Protein AF-A0A959K709-F1 (afdb_monomer_lite)

Sequence (80 aa):
MTKESVTKNKGSLRIAARSSSDRLHIVPTNKGWSVKREGAIRATRIYKTKSEALSGAIAFHDHSAIVIHAKDGSIEQWPK

Foldseek 3Di:
DDPDDPPDPPVVVLVVPQDQDQAWEFEQDPQATFIDGGSDPDGPDHDNYPV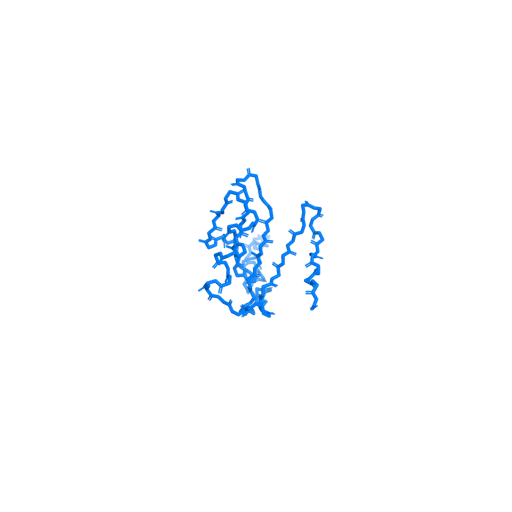VNLVVVVVVDDPVRYWYADPVRDTDDDDD

pLDDT: mean 78.58, std 17.95, range [38.03, 96.38]

Secondary structure (DSSP, 8-state):
-----S-SSHHHHHHHT----S-EEEEEETTEEEEEETT-SS-SEEESSHHHHHHHHHHHS-GGGEEEE-TTS-EE----

Radius of gyration: 16.68 Å; chains: 1; bounding box: 25×59×34 Å

Structure (mmCIF, N/CA/C/O backbone):
data_AF-A0A959K709-F1
#
_entry.id   AF-A0A959K709-F1
#
loop_
_atom_site.group_PDB
_atom_site.id
_atom_site.type_symbol
_atom_site.label_atom_id
_atom_site.label_alt_id
_atom_site.label_comp_id
_atom_site.label_asym_id
_atom_site.label_entity_id
_atom_site.label_seq_id
_atom_site.pdbx_PDB_ins_code
_atom_site.Cartn_x
_atom_site.Cartn_y
_atom_site.Cartn_z
_atom_site.occupancy
_atom_site.B_iso_or_equiv
_atom_site.auth_seq_id
_atom_site.auth_comp_id
_atom_site.auth_asym_id
_atom_site.auth_atom_id
_atom_site.pdbx_PDB_model_num
ATOM 1 N N . MET A 1 1 ? -11.826 -45.425 -24.203 1.00 38.03 1 MET A N 1
ATOM 2 C CA . MET A 1 1 ? -10.482 -44.805 -24.161 1.00 38.03 1 MET A CA 1
ATOM 3 C C . MET A 1 1 ? -10.602 -43.476 -23.434 1.00 38.03 1 MET A C 1
ATOM 5 O O . MET A 1 1 ? -11.433 -42.652 -23.798 1.00 38.03 1 MET A O 1
ATOM 9 N N . THR A 1 2 ? -9.890 -43.364 -22.321 1.00 42.75 2 THR A N 1
ATOM 10 C CA . THR A 1 2 ? -10.030 -42.375 -21.247 1.00 42.75 2 THR A CA 1
ATOM 11 C C . THR A 1 2 ? -9.535 -40.986 -21.659 1.00 42.75 2 THR A C 1
ATOM 13 O O . THR A 1 2 ? -8.386 -40.819 -22.054 1.00 42.75 2 THR A O 1
ATOM 16 N N . LYS A 1 3 ? -10.385 -39.960 -21.528 1.00 45.09 3 LYS A N 1
ATOM 17 C CA . LYS A 1 3 ? -9.959 -38.551 -21.569 1.00 45.09 3 LYS A CA 1
ATOM 18 C C . LYS A 1 3 ? -9.595 -38.096 -20.156 1.00 45.09 3 LYS A C 1
ATOM 20 O O . LYS A 1 3 ? -10.279 -37.272 -19.559 1.00 45.09 3 LYS A O 1
ATOM 25 N N . GLU A 1 4 ? -8.541 -38.685 -19.604 1.00 49.59 4 GLU A N 1
ATOM 26 C CA . GLU A 1 4 ? -7.889 -38.149 -18.412 1.00 49.59 4 GLU A CA 1
ATOM 27 C C . GLU A 1 4 ? -6.893 -37.054 -18.815 1.00 49.59 4 GLU A C 1
ATOM 29 O O . GLU A 1 4 ? -6.210 -37.170 -19.830 1.00 49.59 4 GLU A O 1
ATOM 34 N N . SER A 1 5 ? -6.756 -36.041 -17.953 1.00 44.31 5 SER A N 1
ATOM 35 C CA . SER A 1 5 ? -5.633 -35.082 -17.893 1.00 44.31 5 SER A CA 1
ATOM 36 C C . SER A 1 5 ? -5.792 -33.716 -18.584 1.00 44.31 5 SER A C 1
ATOM 38 O O . SER A 1 5 ? -4.942 -33.311 -19.367 1.00 44.31 5 SER A O 1
ATOM 40 N N . VAL A 1 6 ? -6.793 -32.914 -18.192 1.00 49.81 6 VAL A N 1
ATOM 41 C CA . VAL A 1 6 ? -6.779 -31.443 -18.431 1.00 49.81 6 VAL A CA 1
ATOM 42 C C . VAL A 1 6 ? -6.275 -30.648 -17.203 1.00 49.81 6 VAL A C 1
ATOM 44 O O . VAL A 1 6 ? -6.051 -29.440 -17.263 1.00 49.81 6 VAL A O 1
ATOM 47 N N . THR A 1 7 ? -5.990 -31.301 -16.073 1.00 49.56 7 THR A N 1
ATOM 48 C CA . THR A 1 7 ? -5.778 -30.610 -14.782 1.00 49.56 7 THR A CA 1
ATOM 49 C C . THR A 1 7 ? -4.313 -30.492 -14.337 1.00 49.56 7 THR A C 1
ATOM 51 O O . THR A 1 7 ? -4.047 -30.506 -13.140 1.00 49.56 7 THR A O 1
ATOM 54 N N . LYS A 1 8 ? -3.328 -30.385 -15.244 1.00 48.94 8 LYS A N 1
ATOM 55 C CA . LYS A 1 8 ? -1.899 -30.344 -14.835 1.00 48.94 8 LYS A CA 1
ATOM 56 C C . LYS A 1 8 ? -1.129 -29.039 -15.049 1.00 48.94 8 LYS A C 1
ATOM 58 O O . LYS A 1 8 ? -0.009 -28.959 -14.566 1.00 48.94 8 LYS A O 1
ATOM 63 N N . ASN A 1 9 ? -1.694 -27.989 -15.657 1.00 50.75 9 ASN A N 1
ATOM 64 C CA . ASN A 1 9 ? -0.864 -26.832 -16.052 1.00 50.75 9 ASN A CA 1
ATOM 65 C C . ASN A 1 9 ? -1.260 -25.448 -15.504 1.00 50.75 9 ASN A C 1
ATOM 67 O O . ASN A 1 9 ? -0.637 -24.447 -15.844 1.00 50.75 9 ASN A O 1
ATOM 71 N N . LYS A 1 10 ? -2.252 -25.349 -14.607 1.00 51.56 10 LYS A N 1
ATOM 72 C CA . LYS A 1 10 ? -2.613 -24.043 -14.012 1.00 51.56 10 LYS A CA 1
ATOM 73 C C . LYS A 1 10 ? -1.599 -23.546 -12.972 1.00 51.56 10 LYS A C 1
ATOM 75 O O . LYS A 1 10 ? -1.519 -22.347 -12.735 1.00 51.56 10 LYS A O 1
ATOM 80 N N . GLY A 1 11 ? -0.830 -24.440 -12.344 1.00 52.88 11 GLY A N 1
ATOM 81 C CA . GLY A 1 11 ? 0.181 -24.074 -11.342 1.00 52.88 11 GLY A CA 1
ATOM 82 C C . GLY A 1 11 ? 1.452 -23.475 -11.953 1.00 52.88 11 GLY A C 1
ATOM 83 O O . GLY A 1 11 ? 1.930 -22.452 -11.475 1.00 52.88 11 GLY A O 1
ATOM 84 N N . SER A 1 12 ? 1.944 -24.072 -13.043 1.00 55.34 12 SER A N 1
ATOM 85 C CA . SER A 1 12 ? 3.190 -23.678 -13.721 1.00 55.34 12 SER A CA 1
ATOM 86 C C . SER A 1 12 ? 3.100 -22.280 -14.346 1.00 55.34 12 SER A C 1
ATOM 88 O O . SER A 1 12 ? 3.963 -21.433 -14.121 1.00 55.34 12 SER A O 1
ATOM 90 N N . LEU A 1 13 ? 1.979 -21.974 -15.013 1.00 57.06 13 LEU A N 1
ATOM 91 C CA . LEU A 1 13 ? 1.740 -20.652 -15.605 1.00 57.06 13 LEU A CA 1
ATOM 92 C C . LEU A 1 13 ? 1.670 -19.531 -14.550 1.00 57.06 13 LEU A C 1
ATOM 94 O O . LEU A 1 13 ? 2.139 -18.426 -14.799 1.00 57.06 13 LEU A O 1
ATOM 98 N N . ARG A 1 14 ? 1.143 -19.810 -13.346 1.00 56.03 14 ARG A N 1
ATOM 99 C CA . ARG A 1 14 ? 1.076 -18.829 -12.239 1.00 56.03 14 ARG A CA 1
ATOM 100 C C . ARG A 1 14 ? 2.441 -18.515 -11.630 1.00 56.03 14 ARG A C 1
ATOM 102 O O . ARG A 1 14 ? 2.601 -17.455 -11.032 1.00 56.03 14 ARG A O 1
ATOM 109 N N . ILE A 1 15 ? 3.391 -19.443 -11.732 1.00 58.59 15 ILE A N 1
ATOM 110 C CA . ILE A 1 15 ? 4.764 -19.252 -11.254 1.00 58.59 15 ILE A CA 1
ATOM 111 C C . ILE A 1 15 ? 5.577 -18.496 -12.310 1.00 58.59 15 ILE A C 1
ATOM 113 O O . ILE A 1 15 ? 6.265 -17.547 -11.958 1.00 58.59 15 ILE A O 1
ATOM 117 N N . ALA A 1 16 ? 5.434 -18.844 -13.592 1.00 56.06 16 ALA A N 1
ATOM 118 C CA . ALA A 1 16 ? 6.127 -18.161 -14.686 1.00 56.06 16 ALA A CA 1
ATOM 119 C C . ALA A 1 16 ? 5.638 -16.714 -14.914 1.00 56.06 16 ALA A C 1
ATOM 121 O O . ALA A 1 16 ? 6.433 -15.849 -15.261 1.00 56.06 16 ALA A O 1
ATOM 122 N N . ALA A 1 17 ? 4.354 -16.420 -14.670 1.00 56.41 17 ALA A N 1
ATOM 123 C CA . ALA A 1 17 ? 3.797 -15.063 -14.763 1.00 56.41 17 ALA A CA 1
ATOM 124 C C . ALA A 1 17 ? 4.132 -14.160 -13.557 1.00 56.41 17 ALA A C 1
ATOM 126 O O . ALA A 1 17 ? 3.715 -13.003 -13.508 1.00 56.41 17 ALA A O 1
ATOM 127 N N . ARG A 1 18 ? 4.838 -14.682 -12.547 1.00 59.09 18 ARG A N 1
ATOM 128 C CA . ARG A 1 18 ? 5.209 -13.937 -11.344 1.00 59.09 18 ARG A CA 1
ATOM 129 C C . ARG A 1 18 ? 6.443 -13.095 -11.664 1.00 59.09 18 ARG A C 1
ATOM 131 O O . ARG A 1 18 ? 7.562 -13.576 -11.530 1.00 59.09 18 ARG A O 1
ATOM 138 N N . SER A 1 19 ? 6.250 -11.853 -12.114 1.00 58.84 19 SER A N 1
ATOM 139 C CA . SER A 1 19 ? 7.372 -10.923 -12.249 1.00 58.84 19 SER A CA 1
ATOM 140 C C . SER A 1 19 ? 7.992 -10.710 -10.864 1.00 58.84 19 SER A C 1
ATOM 142 O O . SER A 1 19 ? 7.332 -10.284 -9.919 1.00 58.84 19 SER A O 1
ATOM 144 N N . SER A 1 20 ? 9.260 -11.080 -10.712 1.00 57.91 20 SER A N 1
ATOM 145 C CA . SER A 1 20 ? 9.998 -10.964 -9.452 1.00 57.91 20 SER A CA 1
ATOM 146 C C . SER A 1 20 ? 10.732 -9.628 -9.372 1.00 57.91 20 SER A C 1
ATOM 148 O O . SER A 1 20 ? 11.912 -9.596 -9.034 1.00 57.91 20 SER A O 1
ATOM 150 N N . SER A 1 21 ? 10.078 -8.527 -9.754 1.00 68.12 21 SER A N 1
ATOM 151 C CA . SER A 1 21 ? 10.701 -7.220 -9.537 1.00 68.12 21 SER A CA 1
ATOM 152 C C . SER A 1 21 ? 10.750 -6.942 -8.034 1.00 68.12 21 SER A C 1
ATOM 154 O O . SER A 1 21 ? 9.812 -7.293 -7.317 1.00 68.12 21 SER A O 1
ATOM 156 N N . ASP A 1 22 ? 11.800 -6.278 -7.556 1.00 79.94 22 ASP A N 1
ATOM 157 C CA . ASP A 1 22 ? 11.943 -5.885 -6.145 1.00 79.94 22 ASP A CA 1
ATOM 158 C C . ASP A 1 22 ? 10.972 -4.760 -5.729 1.00 79.94 22 ASP A C 1
ATOM 160 O O . ASP A 1 22 ? 11.183 -4.042 -4.757 1.00 79.94 22 ASP A O 1
ATOM 164 N N . ARG A 1 23 ? 9.864 -4.584 -6.457 1.00 89.31 23 ARG A N 1
ATOM 165 C CA . ARG A 1 23 ? 8.849 -3.588 -6.133 1.00 89.31 23 ARG A CA 1
ATOM 166 C C . ARG A 1 23 ? 7.972 -4.042 -4.977 1.00 89.31 23 ARG A C 1
ATOM 168 O O . ARG A 1 23 ? 7.556 -5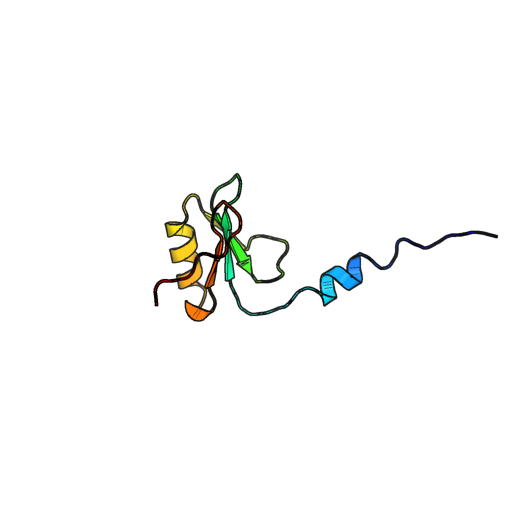.202 -4.888 1.00 89.31 23 ARG A O 1
ATOM 175 N N . LEU A 1 24 ? 7.631 -3.094 -4.113 1.00 91.94 24 LEU A N 1
ATOM 176 C CA . LEU A 1 24 ? 6.656 -3.261 -3.047 1.00 91.94 24 LEU A CA 1
ATOM 177 C C . LEU A 1 24 ? 5.331 -2.624 -3.436 1.00 91.94 24 LEU A C 1
ATOM 179 O O . LEU A 1 24 ? 5.275 -1.480 -3.861 1.00 91.94 24 LEU A O 1
ATOM 183 N N . HIS A 1 25 ? 4.252 -3.367 -3.241 1.00 92.88 25 HIS A N 1
ATOM 184 C CA . HIS A 1 25 ? 2.892 -2.947 -3.527 1.00 92.88 25 HIS A CA 1
ATOM 185 C C . HIS A 1 25 ? 2.165 -2.720 -2.215 1.00 92.88 25 HIS A C 1
ATOM 187 O O . HIS A 1 25 ? 2.045 -3.637 -1.397 1.00 92.88 25 HIS A O 1
ATOM 193 N N . ILE A 1 26 ? 1.654 -1.508 -2.050 1.00 94.69 26 ILE A N 1
ATOM 194 C CA . ILE A 1 26 ? 0.787 -1.108 -0.952 1.00 94.69 26 ILE A CA 1
ATOM 195 C C . ILE A 1 26 ? -0.647 -1.134 -1.480 1.00 94.69 26 ILE A C 1
ATOM 197 O O . ILE A 1 26 ? -1.018 -0.300 -2.300 1.00 94.69 26 ILE A O 1
ATOM 201 N N . VAL A 1 27 ? -1.440 -2.117 -1.051 1.00 94.38 27 VAL A N 1
ATOM 202 C CA . VAL A 1 27 ? -2.788 -2.376 -1.585 1.00 94.38 27 VAL A CA 1
ATOM 203 C C . VAL A 1 27 ? -3.825 -2.333 -0.462 1.00 94.38 27 VAL A C 1
ATOM 205 O O . VAL A 1 27 ? -3.623 -3.005 0.560 1.00 94.38 27 VAL A O 1
ATOM 208 N N . PRO A 1 28 ? -4.936 -1.590 -0.620 1.00 94.56 28 PRO A N 1
ATOM 209 C CA . PRO A 1 28 ? -6.012 -1.570 0.358 1.00 94.56 28 PRO A CA 1
ATOM 210 C C . PRO A 1 28 ? -6.734 -2.922 0.409 1.00 94.56 28 PRO A C 1
ATOM 212 O O . PRO A 1 28 ? -6.929 -3.601 -0.595 1.00 94.56 28 PRO A O 1
ATOM 215 N N . THR A 1 29 ? -7.124 -3.326 1.612 1.00 93.06 29 THR A N 1
ATOM 216 C CA . THR A 1 29 ? -7.802 -4.592 1.911 1.00 93.06 29 THR A CA 1
ATOM 217 C C . THR A 1 29 ? -8.855 -4.381 2.996 1.00 93.06 29 THR A C 1
ATOM 219 O O . THR A 1 29 ? -8.854 -3.372 3.699 1.00 93.06 29 THR A O 1
ATOM 222 N N . ASN A 1 30 ? -9.692 -5.392 3.229 1.00 91.06 30 ASN A N 1
ATOM 223 C CA . ASN A 1 30 ? -10.713 -5.357 4.283 1.00 91.06 30 ASN A CA 1
ATOM 224 C C . ASN A 1 30 ? -10.130 -5.225 5.704 1.00 91.06 30 ASN A C 1
ATOM 226 O O . ASN A 1 30 ? -10.849 -4.867 6.628 1.00 91.06 30 ASN A O 1
ATOM 230 N N . LYS A 1 31 ? -8.840 -5.536 5.896 1.00 91.12 31 LYS A N 1
ATOM 231 C CA . LYS A 1 31 ? -8.149 -5.480 7.198 1.00 91.12 31 LYS A CA 1
ATOM 232 C C . LYS A 1 31 ? -7.247 -4.248 7.352 1.00 91.12 31 LYS A C 1
ATOM 234 O O . LYS A 1 31 ? -6.519 -4.161 8.335 1.00 91.12 31 LYS A O 1
ATOM 239 N N . GLY A 1 32 ? -7.271 -3.327 6.385 1.00 94.56 32 GLY A N 1
ATOM 240 C CA . GLY A 1 32 ? -6.367 -2.180 6.309 1.00 94.56 32 GLY A CA 1
ATOM 241 C C . GLY A 1 32 ? -5.486 -2.243 5.063 1.00 94.56 32 GLY A C 1
ATOM 242 O O . GLY A 1 32 ? -5.954 -2.600 3.985 1.00 94.56 32 GLY A O 1
ATOM 243 N N . TRP A 1 33 ? -4.207 -1.916 5.188 1.00 96.38 33 TRP A N 1
ATOM 244 C CA . TRP A 1 33 ? -3.280 -1.752 4.070 1.00 96.38 33 TRP A CA 1
ATOM 245 C C . TRP A 1 33 ? -2.237 -2.859 4.042 1.00 96.38 33 TRP A C 1
ATOM 247 O O . TRP A 1 33 ? -1.449 -3.019 4.972 1.00 96.38 33 TRP A O 1
ATOM 257 N N . SER A 1 34 ? -2.242 -3.641 2.966 1.00 95.94 34 SER A N 1
ATOM 258 C CA . SER A 1 34 ? -1.300 -4.740 2.772 1.00 95.94 34 SER A CA 1
ATOM 259 C C . SER A 1 34 ? -0.054 -4.271 2.035 1.00 95.94 34 SER A C 1
ATOM 261 O O . SER A 1 34 ? -0.159 -3.588 1.023 1.00 95.94 34 SER A O 1
ATOM 263 N N . VAL A 1 35 ? 1.116 -4.675 2.526 1.00 94.69 35 VAL A N 1
ATOM 264 C CA . VAL A 1 35 ? 2.400 -4.513 1.839 1.00 94.69 35 VAL A CA 1
ATOM 265 C C . VAL A 1 35 ? 2.826 -5.880 1.329 1.00 94.69 35 VAL A C 1
ATOM 267 O O . VAL A 1 35 ? 2.953 -6.823 2.116 1.00 94.69 35 VAL A O 1
ATOM 270 N N . LYS A 1 36 ? 3.037 -6.014 0.022 1.00 92.25 36 LYS A N 1
ATOM 271 C CA . LYS A 1 36 ? 3.469 -7.265 -0.618 1.00 92.25 36 LYS A CA 1
ATOM 272 C C . LYS A 1 36 ? 4.522 -6.992 -1.684 1.00 92.25 36 LYS A C 1
ATOM 274 O O . LYS A 1 36 ? 4.529 -5.917 -2.265 1.00 92.25 36 LYS A O 1
ATOM 279 N N . ARG A 1 37 ? 5.383 -7.967 -1.968 1.00 90.62 37 ARG A N 1
ATOM 280 C CA . ARG A 1 37 ? 6.266 -7.892 -3.142 1.00 90.62 37 ARG A CA 1
ATOM 281 C C . ARG A 1 37 ? 5.467 -8.063 -4.433 1.00 90.62 37 ARG A C 1
ATOM 283 O O . ARG A 1 37 ? 4.427 -8.728 -4.424 1.00 90.62 37 ARG A O 1
ATOM 290 N N . GLU A 1 38 ? 5.956 -7.482 -5.521 1.00 87.50 38 GLU A N 1
ATOM 291 C CA . GLU A 1 38 ? 5.429 -7.720 -6.866 1.00 87.50 38 GLU A CA 1
ATOM 292 C C . GLU A 1 38 ? 5.335 -9.231 -7.138 1.00 87.50 38 GLU A C 1
ATOM 294 O O . GLU A 1 38 ? 6.165 -10.031 -6.692 1.00 87.50 38 GLU A O 1
ATOM 299 N N . GLY A 1 39 ? 4.231 -9.647 -7.759 1.00 83.56 39 GLY A N 1
ATOM 300 C CA . GLY A 1 39 ? 3.924 -11.060 -7.993 1.00 83.56 39 GLY A CA 1
ATOM 301 C C . GLY A 1 39 ? 3.674 -11.920 -6.735 1.00 83.56 39 GLY A C 1
ATOM 302 O O . GLY A 1 39 ? 3.236 -13.068 -6.851 1.00 83.56 39 GLY A O 1
ATOM 303 N N . ALA A 1 40 ? 3.895 -11.428 -5.513 1.00 85.62 40 ALA A N 1
ATOM 304 C CA . ALA A 1 40 ? 3.640 -12.215 -4.312 1.00 85.62 40 ALA A CA 1
ATOM 305 C C . ALA A 1 40 ? 2.132 -12.432 -4.097 1.00 85.62 40 ALA A C 1
ATOM 307 O O . ALA A 1 40 ? 1.317 -11.510 -4.155 1.00 85.62 40 ALA A O 1
ATOM 308 N N . I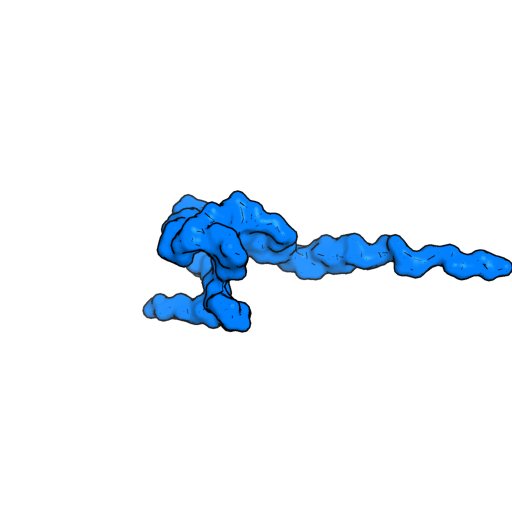LE A 1 41 ? 1.762 -13.679 -3.792 1.00 85.06 41 ILE A N 1
ATOM 309 C CA . ILE A 1 41 ? 0.374 -14.048 -3.468 1.00 85.06 41 ILE A CA 1
ATOM 310 C C . ILE A 1 41 ? 0.004 -13.575 -2.055 1.00 85.06 41 ILE A C 1
ATOM 312 O O . ILE A 1 41 ? -1.144 -13.235 -1.786 1.00 85.06 41 ILE A O 1
ATOM 316 N N . ARG A 1 42 ? 0.976 -13.568 -1.137 1.00 87.62 42 ARG A N 1
ATOM 317 C CA . ARG A 1 42 ? 0.770 -13.263 0.282 1.00 87.62 42 ARG A CA 1
ATOM 318 C C . ARG A 1 42 ? 1.310 -11.875 0.605 1.00 87.62 42 ARG A C 1
ATOM 320 O O . ARG A 1 42 ? 2.352 -11.482 0.084 1.00 87.62 42 ARG A O 1
ATOM 327 N N . ALA A 1 43 ? 0.613 -11.173 1.493 1.00 91.94 43 ALA A N 1
ATOM 328 C CA . ALA A 1 43 ? 1.122 -9.949 2.093 1.00 91.94 43 ALA A CA 1
ATOM 329 C C . ALA A 1 43 ? 2.298 -10.265 3.023 1.00 91.94 43 ALA A C 1
ATOM 331 O O . ALA A 1 43 ? 2.246 -11.230 3.787 1.00 91.94 43 ALA A O 1
ATOM 332 N N . THR A 1 44 ? 3.334 -9.433 2.965 1.00 91.31 44 THR A N 1
ATOM 333 C CA . THR A 1 44 ? 4.448 -9.444 3.916 1.00 91.31 44 THR A CA 1
ATOM 334 C C . THR A 1 44 ? 3.980 -8.897 5.261 1.00 91.31 44 THR A C 1
ATOM 336 O O . THR A 1 44 ? 4.266 -9.483 6.301 1.00 91.31 44 THR A O 1
ATOM 339 N N . ARG A 1 45 ? 3.227 -7.788 5.239 1.00 93.31 45 ARG A N 1
ATOM 340 C CA . ARG A 1 45 ? 2.631 -7.151 6.423 1.00 93.31 45 ARG A CA 1
ATOM 341 C C . ARG A 1 45 ? 1.289 -6.512 6.094 1.00 93.31 45 ARG A C 1
ATOM 343 O O . ARG A 1 45 ?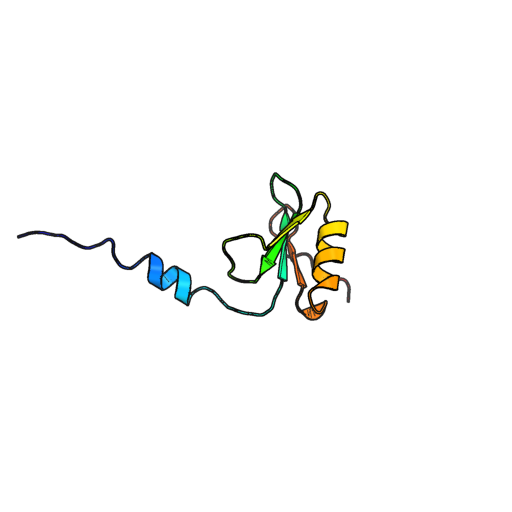 1.004 -6.210 4.936 1.00 93.31 45 ARG A O 1
ATOM 350 N N . ILE A 1 46 ? 0.475 -6.314 7.127 1.00 95.75 46 ILE A N 1
ATOM 351 C CA . ILE A 1 46 ? -0.790 -5.581 7.062 1.00 95.75 46 ILE A CA 1
ATOM 352 C C . ILE A 1 46 ? -0.762 -4.518 8.156 1.00 95.75 46 ILE A C 1
ATOM 354 O O . ILE A 1 46 ? -0.455 -4.824 9.306 1.00 95.75 46 ILE A O 1
ATOM 358 N N . TYR A 1 47 ? -1.090 -3.290 7.781 1.00 96.19 47 TYR A N 1
ATOM 359 C CA . TYR A 1 47 ? -1.162 -2.129 8.658 1.00 96.19 47 TYR A CA 1
ATOM 360 C C . TYR A 1 47 ? -2.594 -1.616 8.731 1.00 96.19 47 TYR A C 1
ATOM 362 O O . TYR A 1 47 ? -3.398 -1.893 7.839 1.00 96.19 47 TYR A O 1
ATOM 370 N N . LYS A 1 48 ? -2.936 -0.853 9.773 1.00 96.06 48 LYS A N 1
ATOM 371 C CA . LYS A 1 48 ? -4.290 -0.296 9.893 1.00 96.06 48 LYS A CA 1
ATOM 372 C C . LYS A 1 48 ? -4.475 0.863 8.922 1.00 96.06 48 LYS A C 1
ATOM 374 O O . LYS A 1 48 ? -5.527 0.978 8.295 1.00 96.06 48 LYS A O 1
ATOM 379 N N . THR A 1 49 ? -3.444 1.690 8.758 1.00 95.06 49 THR A N 1
ATOM 380 C CA . THR A 1 49 ? -3.500 2.892 7.919 1.00 95.06 49 THR A CA 1
ATOM 381 C C . THR A 1 49 ? -2.517 2.849 6.748 1.00 95.06 49 THR A C 1
ATOM 383 O O . THR A 1 49 ? -1.530 2.113 6.752 1.00 95.06 49 THR A O 1
ATOM 386 N N . LYS A 1 50 ? -2.787 3.678 5.733 1.00 92.69 50 LYS A N 1
ATOM 387 C CA . LYS A 1 50 ? -1.911 3.855 4.568 1.00 92.69 50 LYS A CA 1
ATOM 388 C C . LYS A 1 50 ? -0.547 4.414 4.969 1.00 92.69 50 LYS A C 1
ATOM 390 O O . LYS A 1 50 ? 0.470 3.958 4.464 1.00 92.69 50 LYS A O 1
ATOM 395 N N . SER A 1 51 ? -0.547 5.388 5.880 1.00 93.00 51 SER A N 1
ATOM 396 C CA . SER A 1 51 ? 0.666 6.059 6.359 1.00 93.00 51 SER A CA 1
ATOM 397 C C . SER A 1 51 ? 1.609 5.075 7.056 1.00 93.00 51 SER A C 1
ATOM 399 O O . SER A 1 51 ? 2.796 5.029 6.749 1.00 93.00 51 SER A O 1
ATOM 401 N N . GLU A 1 52 ? 1.068 4.202 7.910 1.00 94.88 52 GLU A N 1
ATOM 402 C CA . GLU A 1 52 ? 1.840 3.129 8.548 1.00 94.88 52 GLU A CA 1
ATOM 403 C C . GLU A 1 52 ? 2.409 2.138 7.525 1.00 94.88 52 GLU A C 1
ATOM 405 O O . GLU A 1 52 ? 3.568 1.742 7.632 1.00 94.88 52 GLU A O 1
ATOM 410 N N . ALA A 1 53 ? 1.615 1.753 6.518 1.00 94.38 53 ALA A N 1
ATOM 411 C CA . ALA A 1 53 ? 2.080 0.865 5.455 1.00 94.38 53 ALA A CA 1
ATOM 412 C C . ALA A 1 53 ? 3.205 1.489 4.629 1.00 94.38 53 ALA A C 1
ATOM 414 O O . ALA A 1 53 ? 4.166 0.800 4.292 1.00 94.38 53 ALA A O 1
ATOM 415 N N . LEU A 1 54 ? 3.097 2.784 4.334 1.00 92.06 54 LEU A N 1
ATOM 416 C CA . LEU A 1 54 ? 4.103 3.538 3.600 1.00 92.06 54 LEU A CA 1
ATOM 417 C C . LEU A 1 54 ? 5.393 3.679 4.405 1.00 92.06 54 LEU A C 1
ATOM 419 O O . LEU A 1 54 ? 6.453 3.323 3.905 1.00 92.06 54 LEU A O 1
ATOM 423 N N . SER A 1 55 ? 5.296 4.122 5.658 1.00 93.00 55 SER A N 1
ATOM 424 C CA . SER A 1 55 ? 6.441 4.219 6.569 1.00 93.00 55 SER A CA 1
ATOM 425 C C . SER A 1 55 ? 7.135 2.864 6.733 1.00 93.00 55 SER A C 1
ATOM 427 O O . SER A 1 55 ? 8.354 2.758 6.610 1.00 93.00 55 SER A O 1
ATOM 429 N N . GLY A 1 56 ? 6.346 1.797 6.896 1.00 91.94 56 GLY A N 1
ATOM 430 C CA . GLY A 1 56 ? 6.851 0.433 6.910 1.00 91.94 56 GLY A CA 1
ATOM 431 C C . GLY A 1 56 ? 7.592 0.075 5.624 1.00 91.94 56 GLY A C 1
ATOM 432 O O . GLY A 1 56 ? 8.722 -0.384 5.695 1.00 91.94 56 GLY A O 1
ATOM 433 N N . ALA A 1 57 ? 6.987 0.292 4.455 1.00 91.56 57 ALA A N 1
ATOM 434 C CA . ALA A 1 57 ? 7.596 -0.043 3.169 1.00 91.56 57 ALA A CA 1
ATOM 435 C C . ALA A 1 57 ? 8.906 0.723 2.915 1.00 91.56 57 ALA A C 1
ATOM 437 O O . ALA A 1 57 ? 9.878 0.105 2.494 1.00 91.56 57 ALA A O 1
ATOM 438 N N . ILE A 1 58 ? 8.946 2.017 3.242 1.00 91.25 58 ILE A N 1
ATOM 439 C CA . ILE A 1 58 ? 10.139 2.873 3.149 1.00 91.25 58 ILE A CA 1
ATOM 440 C C . ILE A 1 58 ? 11.272 2.363 4.050 1.00 91.25 58 ILE A C 1
ATOM 442 O O . ILE A 1 58 ? 12.432 2.372 3.656 1.00 91.25 58 ILE A O 1
ATOM 446 N N . ALA A 1 59 ? 10.950 1.864 5.246 1.00 89.81 59 ALA A N 1
ATOM 447 C CA . ALA A 1 59 ? 11.953 1.296 6.143 1.00 89.81 59 ALA A CA 1
ATOM 448 C C . ALA A 1 59 ? 12.563 -0.025 5.627 1.00 89.81 59 ALA A C 1
ATOM 450 O O . ALA A 1 59 ? 13.628 -0.423 6.095 1.00 89.81 59 ALA A O 1
ATOM 451 N N . PHE A 1 60 ? 11.896 -0.720 4.696 1.00 82.25 60 PHE A N 1
ATOM 452 C CA . PHE A 1 60 ? 12.371 -1.986 4.122 1.00 82.25 60 PHE A CA 1
ATOM 453 C C . PHE A 1 60 ? 12.941 -1.857 2.707 1.00 82.25 60 PHE A C 1
ATOM 455 O O . PHE A 1 60 ? 13.621 -2.786 2.273 1.00 82.25 60 PHE A O 1
ATOM 462 N N . HIS A 1 61 ? 12.629 -0.786 1.971 1.00 84.50 61 HIS A N 1
ATOM 463 C CA . HIS A 1 61 ? 12.949 -0.672 0.548 1.00 84.50 61 HIS A CA 1
ATOM 464 C C . HIS A 1 61 ? 13.067 0.776 0.073 1.00 84.50 61 HIS A C 1
ATOM 466 O O . HIS A 1 61 ? 12.410 1.676 0.595 1.00 84.50 61 HIS A O 1
ATOM 472 N N . ASP A 1 62 ? 13.832 0.969 -1.001 1.00 82.62 62 ASP A N 1
ATOM 473 C CA . ASP A 1 62 ? 13.924 2.249 -1.699 1.00 82.62 62 ASP A CA 1
ATOM 474 C C . ASP A 1 62 ? 12.563 2.755 -2.186 1.00 82.62 62 ASP A C 1
ATOM 476 O O . ASP A 1 62 ? 11.745 2.009 -2.731 1.00 82.62 62 ASP A O 1
ATOM 480 N N . HIS A 1 63 ? 12.350 4.067 -2.069 1.00 77.31 63 HIS A N 1
ATOM 481 C CA . HIS A 1 63 ? 11.087 4.715 -2.432 1.00 77.31 63 HIS A CA 1
ATOM 482 C C . HIS A 1 63 ? 10.714 4.504 -3.906 1.00 77.31 63 HIS A C 1
ATOM 484 O O . HIS A 1 63 ? 9.540 4.365 -4.238 1.00 77.31 63 HIS A O 1
ATOM 490 N N . SER A 1 64 ? 11.713 4.448 -4.792 1.00 78.44 64 SER A N 1
ATOM 491 C CA . SER A 1 64 ? 11.539 4.237 -6.236 1.00 78.44 64 SER A CA 1
ATOM 492 C C . SER A 1 64 ? 10.955 2.863 -6.583 1.00 78.44 64 SER A C 1
ATOM 494 O O . SER A 1 64 ? 10.449 2.671 -7.690 1.00 78.44 64 SER A O 1
ATOM 496 N N . ALA A 1 65 ? 10.998 1.917 -5.644 1.00 85.19 65 ALA A N 1
ATOM 497 C CA . ALA A 1 65 ? 10.449 0.580 -5.791 1.00 85.19 65 ALA A CA 1
ATOM 498 C C . ALA A 1 65 ? 9.037 0.441 -5.187 1.00 85.19 65 ALA A C 1
ATOM 500 O O . ALA A 1 65 ? 8.460 -0.643 -5.242 1.00 85.19 65 ALA A O 1
ATOM 501 N N . ILE A 1 66 ? 8.449 1.498 -4.616 1.00 90.88 66 ILE A N 1
ATOM 502 C CA . ILE A 1 66 ? 7.147 1.426 -3.940 1.00 90.88 66 ILE A CA 1
ATOM 503 C C . ILE A 1 66 ? 6.023 1.861 -4.889 1.00 90.88 66 ILE A C 1
ATOM 505 O O . ILE A 1 66 ? 6.034 2.953 -5.448 1.00 90.88 66 ILE A O 1
ATOM 509 N N . VAL A 1 67 ? 5.012 1.007 -5.034 1.00 90.62 67 VAL A N 1
ATOM 510 C CA . VAL A 1 67 ? 3.795 1.236 -5.817 1.00 90.62 67 VAL A CA 1
ATOM 511 C C . VAL A 1 67 ? 2.599 1.227 -4.876 1.00 90.62 67 VAL A C 1
ATOM 513 O O . VAL A 1 67 ? 2.369 0.263 -4.144 1.00 90.62 67 VAL A O 1
ATOM 516 N N . ILE A 1 68 ? 1.801 2.287 -4.905 1.00 92.06 68 ILE A N 1
ATOM 517 C CA . ILE A 1 68 ? 0.638 2.445 -4.033 1.00 92.06 68 ILE A CA 1
ATOM 518 C C . ILE A 1 68 ? -0.625 2.320 -4.876 1.00 92.06 68 ILE A C 1
ATOM 520 O O . ILE A 1 68 ? -0.742 2.951 -5.920 1.00 92.06 68 ILE A O 1
ATOM 524 N N . HIS A 1 69 ? -1.570 1.501 -4.428 1.00 91.88 69 HIS A N 1
ATOM 525 C CA . HIS A 1 69 ? -2.877 1.352 -5.059 1.00 91.88 69 HIS A CA 1
ATOM 526 C C . HIS A 1 69 ? -3.905 2.161 -4.274 1.00 91.88 69 HIS A C 1
ATOM 528 O O . HIS A 1 69 ? -3.950 2.096 -3.044 1.00 91.88 69 HIS A O 1
ATOM 534 N N . ALA A 1 70 ? -4.751 2.904 -4.971 1.00 90.12 70 ALA A N 1
ATOM 535 C CA . ALA A 1 70 ? -5.927 3.524 -4.391 1.00 90.12 70 ALA A CA 1
ATOM 536 C C . ALA A 1 70 ? -7.023 2.472 -4.136 1.00 90.12 70 ALA A C 1
ATOM 538 O O . ALA A 1 70 ? -6.927 1.307 -4.531 1.00 90.12 70 ALA A O 1
ATOM 539 N N . LYS A 1 71 ? -8.085 2.872 -3.426 1.00 87.12 71 LYS A N 1
ATOM 540 C CA . LYS A 1 71 ? -9.201 1.970 -3.075 1.00 87.12 71 LYS A CA 1
ATOM 541 C C . LYS A 1 71 ? -9.981 1.463 -4.289 1.00 87.12 71 LYS A C 1
ATOM 543 O O . LYS A 1 71 ? -10.583 0.400 -4.201 1.00 87.12 71 LYS A O 1
ATOM 548 N N . ASP A 1 72 ? -9.966 2.212 -5.384 1.00 86.25 72 ASP A N 1
ATOM 549 C CA . ASP A 1 72 ? -10.560 1.835 -6.669 1.00 86.25 72 ASP A CA 1
ATOM 550 C C . ASP A 1 72 ? -9.653 0.905 -7.501 1.00 86.25 72 ASP A C 1
ATOM 552 O O . ASP A 1 72 ? -10.054 0.442 -8.565 1.00 86.25 72 ASP A O 1
ATOM 556 N N . GLY A 1 73 ? -8.445 0.604 -7.010 1.00 83.50 73 GLY A N 1
ATOM 557 C CA . GLY A 1 73 ? -7.458 -0.225 -7.695 1.00 83.50 73 GLY A CA 1
ATOM 558 C C . GLY A 1 73 ? -6.595 0.529 -8.707 1.00 83.50 73 GLY A C 1
ATOM 559 O O . GLY A 1 73 ? -5.741 -0.093 -9.338 1.00 83.50 73 GLY A O 1
ATOM 560 N N . SER A 1 74 ? -6.774 1.845 -8.860 1.00 88.06 74 SER A N 1
ATOM 561 C CA . SER A 1 74 ? -5.855 2.667 -9.646 1.00 88.06 74 SER A CA 1
ATOM 562 C C . SER A 1 74 ? -4.4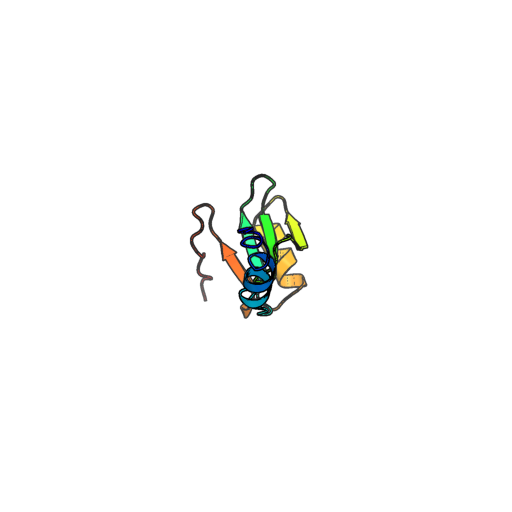99 2.781 -8.946 1.00 88.06 74 SER A C 1
ATOM 564 O O . SER A 1 74 ? -4.395 2.666 -7.722 1.00 88.06 74 SER A O 1
ATOM 566 N N . ILE A 1 75 ? -3.431 2.982 -9.719 1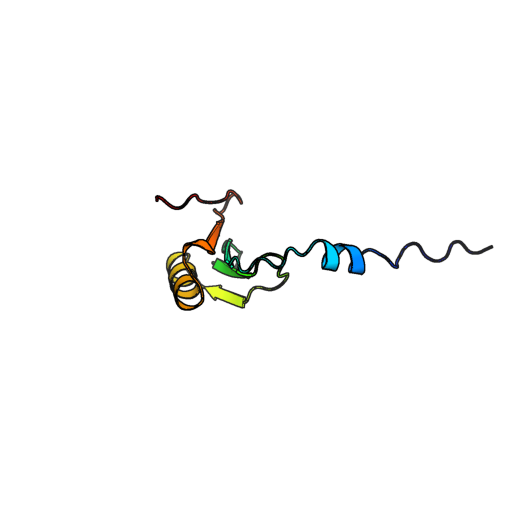.00 87.69 75 ILE A N 1
ATOM 567 C CA . ILE A 1 75 ? -2.111 3.258 -9.147 1.00 87.69 75 ILE A CA 1
ATOM 568 C C . ILE A 1 75 ? -2.067 4.737 -8.792 1.00 87.69 75 ILE A C 1
ATOM 570 O O . ILE A 1 75 ? -2.237 5.600 -9.652 1.00 87.69 75 ILE A O 1
ATOM 574 N N . GLU A 1 76 ? -1.808 5.021 -7.525 1.00 84.75 76 GLU A N 1
ATOM 575 C CA . GLU A 1 76 ? -1.617 6.379 -7.055 1.00 84.75 76 GLU A CA 1
ATOM 576 C C . GLU A 1 76 ? -0.217 6.841 -7.463 1.00 84.75 76 GLU A C 1
ATOM 578 O O . GLU A 1 76 ? 0.795 6.281 -7.029 1.00 84.75 76 GLU A O 1
ATOM 583 N N . GLN A 1 77 ? -0.158 7.837 -8.348 1.00 69.12 77 GLN A N 1
ATOM 584 C CA . GLN A 1 77 ? 1.106 8.449 -8.734 1.00 69.12 77 GLN A CA 1
ATOM 585 C C . GLN A 1 77 ? 1.694 9.203 -7.545 1.00 69.12 77 GLN A C 1
ATOM 587 O O . GLN A 1 77 ? 1.034 10.033 -6.919 1.00 69.12 77 GLN A O 1
ATOM 592 N N . TRP A 1 78 ? 2.962 8.928 -7.263 1.00 61.50 78 TRP A N 1
ATOM 593 C CA . TRP A 1 78 ? 3.730 9.722 -6.320 1.00 61.50 78 TRP A CA 1
ATOM 594 C C . TRP A 1 78 ? 3.929 11.139 -6.888 1.00 61.50 78 TRP A C 1
ATOM 596 O O . TRP A 1 78 ? 4.355 11.251 -8.044 1.00 61.50 78 TRP A O 1
ATOM 606 N N . PRO A 1 79 ? 3.655 12.220 -6.133 1.00 46.97 79 PRO A N 1
ATOM 607 C CA . PRO A 1 79 ? 4.107 13.547 -6.528 1.00 46.97 79 PRO A CA 1
ATOM 608 C C . PRO A 1 79 ? 5.638 13.560 -6.463 1.00 46.97 79 PRO A C 1
ATOM 610 O O . PRO A 1 79 ? 6.218 13.335 -5.403 1.00 46.97 79 PRO A O 1
ATOM 613 N N . LYS A 1 80 ? 6.271 13.719 -7.626 1.00 48.06 80 LYS A N 1
ATOM 614 C CA . LYS A 1 80 ? 7.730 13.769 -7.783 1.00 48.06 80 LYS A CA 1
ATOM 615 C C . LYS A 1 80 ? 8.362 14.890 -6.967 1.00 48.06 80 LYS A C 1
ATOM 617 O O . LYS A 1 80 ? 7.761 15.985 -6.934 1.00 48.06 80 LYS A O 1
#